Protein AF-A0A7W0JHL3-F1 (afdb_monomer_lite)

Secondary structure (DSSP, 8-state):
-----TT-TTS-TT----SPPEEEEEEE-PEEP-TTS-GGGS-THHHHS-EESSHHHHHHHHHHHHHHHHT-TTEEEEEEE-SB--SS----SB-TT--BSS-HHHHHHHHHHHHHTT-

pLDDT: mean 86.6, std 14.36, range [34.5, 97.88]

Structure (mmCIF, N/CA/C/O backbone):
data_AF-A0A7W0JHL3-F1
#
_entry.id   AF-A0A7W0JHL3-F1
#
loop_
_atom_site.group_PDB
_atom_site.id
_atom_site.type_symbol
_atom_site.label_atom_id
_atom_site.label_alt_id
_atom_site.label_comp_id
_atom_site.label_asym_id
_atom_site.label_entity_id
_atom_site.label_seq_id
_atom_site.pdbx_PDB_ins_code
_atom_site.Cartn_x
_atom_site.Cartn_y
_atom_site.Cartn_z
_atom_site.occupancy
_atom_site.B_iso_or_equiv
_atom_site.auth_seq_id
_atom_site.auth_comp_id
_atom_site.auth_asym_id
_atom_site.auth_atom_id
_atom_site.pdbx_PDB_model_num
ATOM 1 N N . GLY A 1 1 ? -5.460 31.380 23.559 1.00 34.50 1 GLY A N 1
ATOM 2 C CA . GLY A 1 1 ? -5.007 30.450 22.510 1.00 34.50 1 GLY A CA 1
ATOM 3 C C . GLY A 1 1 ? -5.401 29.055 22.922 1.00 34.50 1 GLY A C 1
ATOM 4 O O . GLY A 1 1 ? -4.840 28.560 23.889 1.00 34.50 1 GLY A O 1
ATOM 5 N N . ALA A 1 2 ? -6.428 28.476 22.300 1.00 40.78 2 ALA A N 1
ATOM 6 C CA . ALA A 1 2 ? -6.929 27.161 22.689 1.00 40.78 2 ALA A CA 1
ATOM 7 C C . ALA A 1 2 ? -5.939 26.079 22.241 1.00 40.78 2 ALA A C 1
ATOM 9 O O . ALA A 1 2 ? -5.640 25.939 21.057 1.00 40.78 2 ALA A O 1
ATOM 10 N N . ARG A 1 3 ? -5.406 25.345 23.216 1.00 41.84 3 ARG A N 1
ATOM 11 C CA . ARG A 1 3 ? -4.596 24.149 23.010 1.00 41.84 3 ARG A CA 1
ATOM 12 C C . ARG A 1 3 ? -5.566 23.063 22.545 1.00 41.84 3 ARG A C 1
ATOM 14 O O . ARG A 1 3 ? -6.361 22.586 23.348 1.00 41.84 3 ARG A O 1
ATOM 21 N N . LEU A 1 4 ? -5.570 22.761 21.247 1.00 44.72 4 LEU A N 1
ATOM 22 C CA . LEU A 1 4 ? -6.367 21.671 20.689 1.00 44.72 4 LEU A CA 1
ATOM 23 C C . LEU A 1 4 ? -5.937 20.367 21.370 1.00 44.72 4 LEU A C 1
ATOM 25 O O . LEU A 1 4 ? -4.783 19.947 21.269 1.00 44.72 4 LEU A O 1
ATOM 29 N N . ASP A 1 5 ? -6.868 19.777 22.114 1.00 47.56 5 ASP A N 1
ATOM 30 C CA . ASP A 1 5 ? -6.777 18.407 22.592 1.00 47.56 5 ASP A CA 1
ATOM 31 C C . ASP A 1 5 ? -6.581 17.497 21.370 1.00 47.56 5 ASP A C 1
ATOM 33 O O . ASP A 1 5 ? -7.354 17.551 20.408 1.00 47.56 5 ASP A O 1
ATOM 37 N N . ARG A 1 6 ? -5.508 16.701 21.383 1.00 50.78 6 ARG A N 1
ATOM 38 C CA . ARG A 1 6 ? -5.042 15.883 20.248 1.00 50.78 6 ARG A CA 1
ATOM 39 C C . ARG A 1 6 ? -6.066 14.835 19.784 1.00 50.78 6 ARG A C 1
ATOM 41 O O . ARG A 1 6 ? -5.832 14.183 18.775 1.00 50.78 6 ARG A O 1
ATOM 48 N N . GLN A 1 7 ? -7.194 14.693 20.478 1.00 51.34 7 GLN A N 1
ATOM 49 C CA . GLN A 1 7 ? -8.285 13.778 20.137 1.00 51.34 7 GLN A CA 1
ATOM 50 C C . GLN A 1 7 ? -9.359 14.373 19.199 1.00 51.34 7 GLN A C 1
ATOM 52 O O . GLN A 1 7 ? -10.269 13.654 18.796 1.00 51.34 7 GLN A O 1
ATOM 57 N N . GLN A 1 8 ? -9.293 15.663 18.838 1.00 51.53 8 GLN A N 1
ATOM 58 C CA . GLN A 1 8 ? -10.387 16.355 18.124 1.00 51.53 8 GLN A CA 1
ATOM 59 C C . GLN A 1 8 ? -10.162 16.593 16.620 1.00 51.53 8 GLN A C 1
ATOM 61 O O . GLN A 1 8 ? -11.012 17.192 15.969 1.00 51.53 8 GLN A O 1
ATOM 66 N N . ALA A 1 9 ? -9.053 16.138 16.036 1.00 58.22 9 ALA A N 1
ATOM 67 C CA . ALA A 1 9 ? -8.654 16.575 14.692 1.00 58.22 9 ALA A CA 1
ATOM 68 C C . ALA A 1 9 ? -9.501 16.024 13.519 1.00 58.22 9 ALA A C 1
ATOM 70 O O . ALA A 1 9 ? -9.330 16.492 12.399 1.00 58.22 9 ALA A O 1
ATOM 71 N N . VAL A 1 10 ? -10.404 15.060 13.744 1.00 69.75 10 VAL A N 1
ATOM 72 C CA . VAL A 1 10 ? -11.128 14.343 12.663 1.00 69.75 10 VAL A CA 1
ATOM 73 C C . VAL A 1 10 ? -12.655 14.489 12.770 1.00 69.75 10 VAL A C 1
ATOM 75 O O . VAL A 1 10 ? -13.410 13.854 12.042 1.00 69.75 10 VAL A O 1
ATOM 78 N N . LEU A 1 11 ? -13.151 15.324 13.688 1.00 78.88 11 LEU A N 1
ATOM 79 C CA . LEU A 1 11 ? -14.585 15.484 13.922 1.00 78.88 11 LEU A CA 1
ATOM 80 C C . LEU A 1 11 ? -15.064 16.878 13.529 1.00 78.88 11 LEU A C 1
ATOM 82 O O . LEU A 1 11 ? -14.413 17.880 13.816 1.00 78.88 11 LEU A O 1
ATOM 86 N N . VAL A 1 12 ? -16.248 16.938 12.914 1.00 81.94 12 VAL A N 1
ATOM 87 C CA . VAL A 1 12 ? -16.943 18.206 12.673 1.00 81.94 12 VAL A CA 1
ATOM 88 C C . VAL A 1 12 ? -17.193 18.931 13.997 1.00 81.94 12 VAL A C 1
ATOM 90 O O . VAL A 1 12 ? -17.430 18.304 15.033 1.00 81.94 12 VAL A O 1
ATOM 93 N N . LEU A 1 13 ? -17.143 20.263 13.970 1.00 82.38 13 LEU A N 1
ATOM 94 C CA . LEU A 1 13 ? -17.307 21.093 15.159 1.00 82.38 13 LEU A CA 1
ATOM 95 C C . LEU A 1 13 ? -18.587 20.721 15.930 1.00 82.38 13 LEU A C 1
ATOM 97 O O . LEU A 1 13 ? -19.685 20.721 15.379 1.00 82.38 13 LEU A O 1
ATOM 101 N N . GLY A 1 14 ? -18.434 20.409 17.220 1.00 82.38 14 GLY A N 1
ATOM 102 C CA . GLY A 1 14 ? -19.532 20.007 18.106 1.00 82.38 14 GLY A CA 1
ATOM 103 C C . GLY A 1 14 ? -19.777 18.496 18.187 1.00 82.38 14 GLY A C 1
ATOM 104 O O . GLY A 1 14 ? -20.450 18.045 19.118 1.00 82.38 14 GLY A O 1
ATOM 105 N N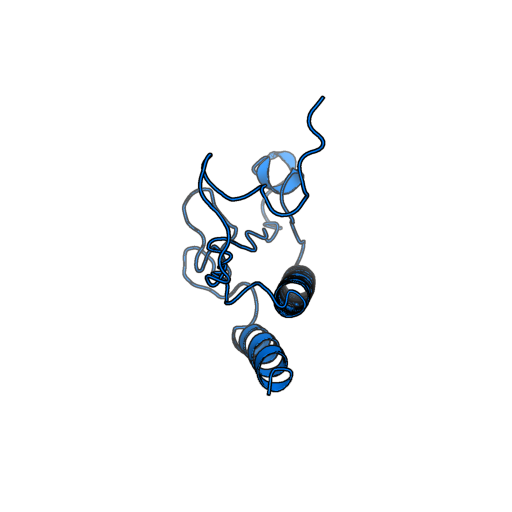 . ALA A 1 15 ? -19.195 17.695 17.292 1.00 83.44 15 ALA A N 1
ATOM 106 C CA . ALA A 1 15 ? -19.197 16.243 17.423 1.00 83.44 15 ALA A CA 1
ATOM 107 C C . ALA A 1 15 ? -18.173 15.772 18.473 1.00 83.44 15 ALA A C 1
ATOM 109 O O . ALA A 1 15 ? -17.187 16.444 18.775 1.00 83.44 15 ALA A O 1
ATOM 110 N N . ARG A 1 16 ? -18.428 14.597 19.059 1.00 83.56 16 ARG A N 1
ATOM 111 C CA . ARG A 1 16 ? -17.540 13.950 20.035 1.00 83.56 16 ARG A CA 1
ATOM 112 C C . ARG A 1 16 ? -17.318 12.499 19.649 1.00 83.56 16 ARG A C 1
ATOM 114 O O . ARG A 1 16 ? -18.278 11.809 19.300 1.00 83.56 16 ARG A O 1
ATOM 121 N N . TYR A 1 17 ? -16.079 12.044 19.781 1.00 83.81 17 TYR A N 1
ATOM 122 C CA . TYR A 1 17 ? -15.751 10.633 19.674 1.00 83.81 17 TYR A CA 1
ATOM 123 C C . TYR A 1 17 ? -16.349 9.902 20.879 1.00 83.81 17 TYR A C 1
ATOM 125 O O . TYR A 1 17 ? -16.198 10.337 22.019 1.00 83.81 17 TYR A O 1
ATOM 133 N N . ARG A 1 18 ? -17.082 8.825 20.620 1.00 85.94 18 ARG A N 1
ATOM 134 C CA . ARG A 1 18 ? -17.776 7.985 21.608 1.00 85.94 18 ARG A CA 1
ATOM 135 C C . ARG A 1 18 ? -17.368 6.513 21.474 1.00 85.94 18 ARG A C 1
ATOM 137 O O . ARG A 1 18 ? -18.118 5.643 21.898 1.00 85.94 18 ARG A O 1
ATOM 144 N N . GLY A 1 19 ? -16.213 6.240 20.862 1.00 84.25 19 GLY A N 1
ATOM 145 C CA . GLY A 1 19 ? -15.747 4.878 20.585 1.00 84.25 19 GLY A CA 1
ATOM 146 C C . GLY A 1 19 ? -16.299 4.275 19.291 1.00 84.25 19 GLY A C 1
ATOM 147 O O . GLY A 1 19 ? -16.376 3.057 19.180 1.00 84.25 19 GLY A O 1
ATOM 148 N N . GLN A 1 20 ? -16.725 5.098 18.328 1.00 88.50 20 GLN A N 1
ATOM 149 C CA . GLN A 1 20 ? -17.088 4.608 16.995 1.00 88.50 20 GLN A CA 1
ATOM 150 C C . GLN A 1 20 ? -15.850 4.036 16.279 1.00 88.50 20 GLN A C 1
ATOM 152 O O . GLN A 1 20 ? -14.766 4.581 16.453 1.00 88.50 20 GLN A O 1
ATOM 157 N N . PRO A 1 21 ? -15.973 2.994 15.442 1.00 87.88 21 PRO A N 1
ATOM 158 C CA . PRO A 1 21 ? -14.836 2.504 14.666 1.00 87.88 21 PRO A CA 1
ATOM 159 C C . PRO A 1 21 ? -14.309 3.587 13.713 1.00 87.88 21 PRO A C 1
ATOM 161 O O . PRO A 1 21 ? -15.091 4.276 13.054 1.00 87.88 21 PRO A O 1
ATOM 164 N N . VAL A 1 22 ? -12.985 3.715 13.618 1.00 90.19 22 VAL A N 1
ATOM 165 C CA . VAL A 1 22 ? -12.318 4.559 12.616 1.00 90.19 22 VAL A CA 1
ATOM 166 C C . VAL A 1 22 ? -11.839 3.671 11.477 1.00 90.19 22 VAL A C 1
ATOM 168 O O . VAL A 1 22 ? -11.206 2.648 11.716 1.00 90.19 22 VAL A O 1
ATOM 171 N N . MET A 1 23 ? -12.116 4.060 10.237 1.00 92.69 23 MET A N 1
ATOM 172 C CA . MET A 1 23 ? -11.598 3.380 9.053 1.00 92.69 23 MET A CA 1
ATOM 173 C C . MET A 1 23 ? -10.694 4.307 8.256 1.00 92.69 23 MET A C 1
ATOM 175 O O . MET A 1 23 ? -11.023 5.476 8.056 1.00 92.69 23 MET A O 1
ATOM 179 N N . LEU A 1 24 ? -9.590 3.765 7.751 1.00 94.19 24 LEU A N 1
ATOM 180 C CA . LEU A 1 24 ? -8.773 4.438 6.749 1.00 94.19 24 LEU A CA 1
ATOM 181 C C . LEU A 1 24 ? -9.329 4.097 5.366 1.00 94.19 24 LEU A C 1
ATOM 183 O O . LEU A 1 24 ? -9.018 3.054 4.799 1.00 94.19 24 LEU A O 1
ATOM 187 N N . THR A 1 25 ? -10.211 4.939 4.837 1.00 94.00 25 THR A N 1
ATOM 188 C CA . THR A 1 25 ? -10.911 4.650 3.574 1.00 94.00 25 THR A CA 1
ATOM 189 C C . THR A 1 25 ? -10.021 4.757 2.339 1.00 94.00 25 THR A C 1
ATOM 191 O O . THR A 1 25 ? -10.409 4.258 1.290 1.00 94.00 25 THR A O 1
ATOM 194 N N . GLU A 1 26 ? -8.838 5.355 2.467 1.00 94.31 26 GLU A N 1
ATOM 195 C CA . GLU A 1 26 ? -7.807 5.394 1.432 1.00 94.31 26 GLU A CA 1
ATOM 196 C C . GLU A 1 26 ? -6.429 5.281 2.093 1.00 94.31 26 GLU A C 1
ATOM 198 O O . GLU A 1 26 ? -6.086 6.063 2.982 1.00 94.31 26 GLU A O 1
ATOM 203 N N . VAL A 1 27 ? -5.641 4.287 1.680 1.00 94.62 27 VAL A N 1
ATOM 204 C CA . VAL A 1 27 ? -4.234 4.107 2.070 1.00 94.62 27 VAL A CA 1
ATOM 205 C C . VAL A 1 27 ? -3.426 3.589 0.888 1.00 94.62 27 VAL A C 1
ATOM 207 O O . VAL A 1 27 ? -3.978 2.977 -0.026 1.00 94.62 27 VAL A O 1
ATOM 210 N N . GLY A 1 28 ? -2.107 3.759 0.935 1.00 93.56 28 GLY A N 1
ATOM 211 C CA . GLY A 1 28 ? -1.220 3.270 -0.115 1.00 93.56 28 GLY A CA 1
ATOM 212 C C . GLY A 1 28 ? -1.025 4.306 -1.209 1.00 93.56 28 GLY A C 1
ATOM 213 O O . GLY A 1 28 ? -0.518 5.390 -0.932 1.00 93.56 28 GLY A O 1
ATOM 214 N N . GLY A 1 29 ? -1.375 3.955 -2.445 1.00 91.31 29 GLY A N 1
ATOM 215 C CA . GLY A 1 29 ? -1.123 4.810 -3.600 1.00 91.31 29 GLY A CA 1
ATOM 216 C C . GLY A 1 29 ? 0.353 4.853 -4.002 1.00 91.31 29 GLY A C 1
ATOM 217 O O . GLY A 1 29 ? 0.847 5.894 -4.432 1.00 91.31 29 GLY A O 1
ATOM 218 N N . PHE A 1 30 ? 1.060 3.732 -3.854 1.00 94.88 30 PHE A N 1
ATOM 219 C CA . PHE A 1 30 ? 2.467 3.624 -4.228 1.00 94.88 30 PHE A CA 1
ATOM 220 C C . PHE A 1 30 ? 2.643 3.427 -5.733 1.00 94.88 30 PHE A C 1
ATOM 222 O O . PHE A 1 30 ? 1.907 2.674 -6.369 1.00 94.88 30 PHE A O 1
ATOM 229 N N . LEU A 1 31 ? 3.656 4.081 -6.289 1.00 93.31 31 LEU A N 1
ATOM 230 C CA . LEU A 1 31 ? 3.962 4.064 -7.712 1.00 93.31 31 LEU A CA 1
ATOM 231 C C . LEU A 1 31 ? 5.099 3.079 -7.999 1.00 93.31 31 LEU A C 1
ATOM 233 O O . LEU A 1 31 ? 6.085 3.009 -7.265 1.00 93.31 31 LEU A O 1
ATOM 237 N N . LEU A 1 32 ? 4.986 2.347 -9.107 1.00 92.62 32 LEU A N 1
ATOM 238 C CA . LEU A 1 32 ? 6.088 1.563 -9.666 1.00 92.62 32 LEU A CA 1
ATOM 239 C C . LEU A 1 32 ? 6.648 2.315 -10.870 1.00 92.62 32 LEU A C 1
ATOM 241 O O . LEU A 1 32 ? 5.923 2.567 -11.831 1.00 92.62 32 LEU A O 1
ATOM 245 N N . ILE A 1 33 ? 7.926 2.675 -10.818 1.00 91.19 33 ILE A N 1
ATOM 246 C CA . ILE A 1 33 ? 8.566 3.506 -11.834 1.00 91.19 33 ILE A CA 1
ATOM 247 C C . ILE A 1 33 ? 8.643 2.743 -13.169 1.00 91.19 33 ILE A C 1
ATOM 249 O O . ILE A 1 33 ? 9.246 1.665 -13.234 1.00 91.19 33 ILE A O 1
ATOM 253 N N . PRO A 1 34 ? 8.090 3.295 -14.266 1.00 87.25 34 PRO A N 1
ATOM 254 C CA . PRO A 1 34 ? 8.177 2.685 -15.581 1.00 87.25 34 PRO A CA 1
ATOM 255 C C . PRO A 1 34 ? 9.601 2.840 -16.117 1.00 87.25 34 PRO A C 1
ATOM 257 O O . PRO A 1 34 ? 10.013 3.906 -16.570 1.00 87.25 34 PRO A O 1
ATOM 260 N N . GLN A 1 35 ? 10.358 1.744 -16.097 1.00 86.75 35 GLN A N 1
ATOM 261 C CA . GLN A 1 35 ? 11.773 1.735 -16.494 1.00 86.75 35 GLN A CA 1
ATOM 262 C C . GLN A 1 35 ? 12.006 2.043 -17.985 1.00 86.75 35 GLN A C 1
ATOM 264 O O . GLN A 1 35 ? 13.114 2.392 -18.376 1.00 86.75 35 GLN A O 1
ATOM 269 N N . HIS A 1 36 ? 10.966 1.931 -18.817 1.00 87.50 36 HIS A N 1
ATOM 270 C CA . HIS A 1 36 ? 11.022 2.208 -20.256 1.00 87.50 36 HIS A CA 1
ATOM 271 C C . HIS A 1 36 ? 10.729 3.673 -20.618 1.00 87.50 36 HIS A C 1
ATOM 273 O O . HIS A 1 36 ? 10.895 4.044 -21.775 1.00 87.50 36 HIS A O 1
ATOM 279 N N . VAL A 1 37 ? 10.286 4.489 -19.656 1.00 87.00 37 VAL A N 1
ATOM 280 C CA . VAL A 1 37 ? 9.992 5.913 -19.861 1.00 87.00 37 VAL A CA 1
ATOM 281 C C . VAL A 1 37 ? 11.149 6.731 -19.280 1.00 87.00 37 VAL A C 1
ATOM 283 O O . VAL A 1 37 ? 11.474 6.524 -18.101 1.00 87.00 37 VAL A O 1
ATOM 286 N N . PRO A 1 38 ? 11.785 7.635 -20.049 1.00 91.12 38 PRO A N 1
ATOM 287 C CA . PRO A 1 38 ? 12.812 8.551 -19.546 1.00 91.12 38 PRO A CA 1
ATOM 288 C C . PRO A 1 38 ? 12.315 9.379 -18.358 1.00 91.12 38 PRO A C 1
ATOM 290 O O . PRO A 1 38 ? 11.132 9.693 -18.270 1.00 91.12 38 PRO A O 1
ATOM 293 N N . ALA A 1 39 ? 13.198 9.729 -17.421 1.00 88.94 39 ALA A N 1
ATOM 294 C CA . ALA A 1 39 ? 12.792 10.390 -16.177 1.00 88.94 39 ALA A CA 1
ATOM 295 C C . ALA A 1 39 ? 12.123 11.756 -16.416 1.00 88.94 39 ALA A C 1
ATOM 297 O O . ALA A 1 39 ? 11.193 12.115 -15.702 1.00 88.94 39 ALA A O 1
ATOM 298 N N . GLU A 1 40 ? 12.572 12.475 -17.439 1.00 90.88 40 GLU A N 1
ATOM 299 C CA . GLU A 1 40 ? 12.068 13.768 -17.901 1.00 90.88 40 GLU A CA 1
ATOM 300 C C . GLU A 1 40 ? 10.676 13.710 -18.552 1.00 90.88 40 GLU A C 1
ATOM 302 O O . GLU A 1 40 ? 10.002 14.733 -18.632 1.00 90.88 40 GLU A O 1
ATOM 307 N N . GLU A 1 41 ? 10.236 12.527 -18.989 1.00 89.38 41 GLU A N 1
ATOM 308 C CA . GLU A 1 41 ? 8.918 12.297 -19.600 1.00 89.38 41 GLU A CA 1
ATOM 309 C C . GLU A 1 41 ? 7.900 11.717 -18.605 1.00 89.38 41 GLU A C 1
ATOM 311 O O . GLU A 1 41 ? 6.719 11.576 -18.926 1.00 89.38 41 GLU A O 1
ATOM 316 N N . ARG A 1 42 ? 8.340 11.357 -17.393 1.00 88.00 42 ARG A N 1
ATOM 317 C CA . ARG A 1 42 ? 7.461 10.824 -16.346 1.00 88.00 42 ARG A CA 1
ATOM 318 C C . ARG A 1 42 ? 6.638 11.939 -15.715 1.00 88.00 42 ARG A C 1
ATOM 320 O O . ARG A 1 42 ? 7.087 13.073 -15.579 1.00 88.00 42 ARG A O 1
ATOM 327 N N . ASP A 1 43 ? 5.450 11.568 -15.250 1.00 88.50 43 ASP A N 1
ATOM 328 C CA . ASP A 1 43 ? 4.611 12.461 -14.462 1.00 88.50 43 ASP A CA 1
ATOM 329 C C . ASP A 1 43 ? 5.350 12.949 -13.196 1.00 88.50 43 ASP A C 1
ATOM 331 O O . ASP A 1 43 ? 6.120 12.217 -12.566 1.00 88.50 43 ASP A O 1
ATOM 335 N N . MET A 1 44 ? 5.092 14.189 -12.788 1.00 88.69 44 MET A N 1
ATOM 336 C CA . MET A 1 44 ? 5.647 14.770 -11.566 1.00 88.69 44 MET A CA 1
ATOM 337 C C . MET A 1 44 ? 5.247 13.989 -10.304 1.00 88.69 44 MET A C 1
ATOM 339 O O . MET A 1 44 ? 5.968 14.046 -9.307 1.00 88.69 44 MET A O 1
ATOM 343 N N . LEU A 1 45 ? 4.148 13.224 -10.331 1.00 87.06 45 LEU A N 1
ATOM 344 C CA . LEU A 1 45 ? 3.701 12.364 -9.228 1.00 87.06 45 LEU A CA 1
ATOM 345 C C . LEU A 1 45 ? 4.811 11.435 -8.706 1.00 87.06 45 LEU A C 1
ATOM 347 O O . LEU A 1 45 ? 4.922 11.250 -7.493 1.00 87.06 45 LEU A O 1
ATOM 351 N N . TYR A 1 46 ? 5.693 10.932 -9.579 1.00 87.62 46 TYR A N 1
ATOM 352 C CA . TYR A 1 46 ? 6.810 10.057 -9.188 1.00 87.62 46 TYR A CA 1
ATOM 353 C C . TYR A 1 46 ? 7.858 10.736 -8.287 1.00 87.62 46 TYR A C 1
ATOM 355 O O . TYR A 1 46 ? 8.695 10.059 -7.694 1.00 87.62 46 TYR A O 1
ATOM 363 N N . GLN A 1 47 ? 7.831 12.067 -8.186 1.00 85.69 47 GLN A N 1
ATOM 364 C CA . GLN A 1 47 ? 8.723 12.846 -7.324 1.00 85.69 47 GLN A CA 1
ATOM 365 C C . GLN A 1 47 ? 8.100 13.163 -5.955 1.00 85.69 47 GLN A C 1
ATOM 367 O O . GLN A 1 47 ? 8.828 13.477 -5.015 1.00 85.69 47 GLN A O 1
ATOM 372 N N . PHE A 1 48 ? 6.769 13.094 -5.834 1.00 86.00 48 PHE A N 1
ATOM 373 C CA . PHE A 1 48 ? 6.032 13.508 -4.632 1.00 86.00 48 PHE A CA 1
ATOM 374 C C . PHE A 1 48 ? 5.397 12.345 -3.864 1.00 86.00 48 PHE A C 1
ATOM 376 O O . PHE A 1 48 ? 5.159 12.467 -2.663 1.00 86.00 48 PHE A O 1
ATOM 383 N N . TYR A 1 49 ? 5.135 11.226 -4.537 1.00 88.25 49 TYR A N 1
ATOM 384 C CA . TYR A 1 49 ? 4.542 10.030 -3.943 1.00 88.25 49 TYR A CA 1
ATOM 385 C C . TYR A 1 49 ? 5.589 8.935 -3.741 1.00 88.25 49 TYR A C 1
ATOM 387 O O . TYR A 1 49 ? 6.625 8.908 -4.409 1.00 88.25 49 TYR A O 1
ATOM 395 N N . GLY A 1 50 ? 5.298 8.001 -2.828 1.00 92.31 50 GLY A N 1
ATOM 396 C CA . GLY A 1 50 ? 6.131 6.818 -2.610 1.00 92.31 50 GLY A CA 1
ATOM 397 C C . GLY A 1 50 ? 6.269 6.022 -3.905 1.00 92.31 50 GLY A C 1
ATOM 398 O O . GLY A 1 50 ? 5.310 5.388 -4.343 1.00 92.31 50 GLY A O 1
ATOM 399 N N . SER A 1 51 ? 7.451 6.098 -4.514 1.00 94.44 51 SER A N 1
ATOM 400 C CA . SER A 1 51 ? 7.743 5.574 -5.847 1.00 94.44 51 SER A CA 1
ATOM 401 C C . SER A 1 51 ? 8.927 4.624 -5.785 1.00 94.44 51 SER A C 1
ATOM 403 O O . SER A 1 51 ? 9.954 4.950 -5.193 1.00 94.44 51 SER A O 1
ATOM 405 N N . PHE A 1 52 ? 8.786 3.459 -6.409 1.00 95.25 52 PHE A N 1
ATOM 406 C CA . PHE A 1 52 ? 9.714 2.341 -6.255 1.00 95.25 52 PHE A CA 1
ATOM 407 C C . PHE A 1 52 ? 10.217 1.853 -7.606 1.00 95.25 52 PHE A C 1
ATOM 409 O O . PHE A 1 52 ? 9.492 1.896 -8.600 1.00 95.25 52 PHE A O 1
ATOM 416 N N . ASN A 1 53 ? 11.462 1.384 -7.667 1.00 93.56 53 ASN A N 1
ATOM 417 C CA . ASN A 1 53 ? 12.085 0.988 -8.933 1.00 93.56 53 ASN A CA 1
ATOM 418 C C . ASN A 1 53 ? 11.650 -0.400 -9.397 1.00 93.56 53 ASN A C 1
ATOM 420 O O . ASN A 1 53 ? 11.713 -0.707 -10.589 1.00 93.56 53 ASN A O 1
ATOM 424 N N . ASN A 1 54 ? 11.246 -1.248 -8.457 1.00 94.38 54 ASN A N 1
ATOM 425 C CA . ASN A 1 54 ? 10.912 -2.639 -8.704 1.00 94.38 54 ASN A CA 1
ATOM 426 C C . ASN A 1 54 ? 9.819 -3.123 -7.738 1.00 94.38 54 ASN A C 1
ATOM 428 O O . ASN A 1 54 ? 9.482 -2.476 -6.744 1.00 94.38 54 ASN A O 1
ATOM 432 N N . SER A 1 55 ? 9.258 -4.285 -8.061 1.00 95.56 55 SER A N 1
ATOM 433 C CA . SER A 1 55 ? 8.190 -4.923 -7.294 1.00 95.56 55 SER A CA 1
ATOM 434 C C . SER A 1 55 ? 8.595 -5.291 -5.866 1.00 95.56 55 SER A C 1
ATOM 436 O O . SER A 1 55 ? 7.733 -5.327 -4.993 1.00 95.56 55 SER A O 1
ATOM 438 N N . GLU A 1 56 ? 9.877 -5.563 -5.610 1.00 97.12 56 GLU A N 1
ATOM 439 C CA . GLU A 1 56 ? 10.366 -5.937 -4.278 1.00 97.12 56 GLU A CA 1
ATOM 440 C C . GLU A 1 56 ? 10.357 -4.736 -3.329 1.00 97.12 56 GLU A C 1
ATOM 442 O O . GLU A 1 56 ? 9.840 -4.838 -2.218 1.00 97.12 56 GLU A O 1
ATOM 447 N N . GLU A 1 57 ? 10.852 -3.584 -3.788 1.00 97.50 57 GLU A N 1
ATOM 448 C CA . GLU A 1 57 ? 10.795 -2.309 -3.065 1.00 97.50 57 GLU A CA 1
ATOM 449 C C . GLU A 1 57 ? 9.343 -1.887 -2.795 1.00 97.50 57 GLU A C 1
ATOM 451 O O . GLU A 1 57 ? 8.991 -1.545 -1.664 1.00 97.50 57 GLU A O 1
ATOM 456 N N . LEU A 1 58 ? 8.479 -1.988 -3.812 1.00 96.50 58 LEU A N 1
ATOM 457 C CA . LEU A 1 58 ? 7.048 -1.706 -3.679 1.00 96.50 58 LEU A CA 1
ATOM 458 C C . LEU A 1 58 ? 6.389 -2.611 -2.628 1.00 96.50 58 LEU A C 1
ATOM 460 O O . LEU A 1 58 ? 5.639 -2.134 -1.774 1.00 96.50 58 LEU A O 1
ATOM 464 N N . LEU A 1 59 ? 6.666 -3.917 -2.672 1.00 97.44 59 LEU A N 1
ATOM 465 C CA . LEU A 1 59 ? 6.126 -4.882 -1.715 1.00 97.44 59 LEU A CA 1
ATOM 466 C C . LEU A 1 59 ? 6.656 -4.636 -0.298 1.00 97.44 59 LEU A C 1
ATOM 468 O O . LEU A 1 59 ? 5.909 -4.797 0.668 1.00 97.44 59 LEU A O 1
ATOM 472 N N . ALA A 1 60 ? 7.926 -4.250 -0.161 1.00 97.88 60 ALA A N 1
ATOM 473 C CA . ALA A 1 60 ? 8.506 -3.904 1.128 1.00 97.88 60 ALA A CA 1
ATOM 474 C C . ALA A 1 60 ? 7.775 -2.711 1.751 1.00 97.88 60 ALA A C 1
ATOM 476 O O . ALA A 1 60 ? 7.303 -2.824 2.880 1.00 97.88 60 ALA A O 1
ATOM 477 N N . GLN A 1 61 ? 7.567 -1.633 0.992 1.00 97.44 61 GLN A N 1
ATOM 478 C CA . GLN A 1 61 ? 6.813 -0.486 1.492 1.00 97.44 61 GLN A CA 1
ATOM 479 C C . GLN A 1 61 ? 5.346 -0.832 1.783 1.00 97.44 61 GLN A C 1
ATOM 481 O O . GLN A 1 61 ? 4.777 -0.352 2.766 1.00 97.44 61 GLN A O 1
ATOM 486 N N . TYR A 1 62 ? 4.721 -1.662 0.942 1.00 97.00 62 TYR A N 1
ATOM 487 C CA . TYR A 1 62 ? 3.367 -2.154 1.183 1.00 97.00 62 TYR A CA 1
ATOM 488 C C . TYR A 1 62 ? 3.274 -2.852 2.540 1.00 97.00 62 TYR A C 1
ATOM 490 O O . TYR A 1 62 ? 2.396 -2.521 3.334 1.00 97.00 62 TYR A O 1
ATOM 498 N N . ARG A 1 63 ? 4.196 -3.778 2.832 1.00 97.00 63 ARG A N 1
ATOM 499 C CA . ARG A 1 63 ? 4.258 -4.474 4.122 1.00 97.00 63 ARG A CA 1
ATOM 500 C C . ARG A 1 63 ? 4.403 -3.488 5.278 1.00 97.00 63 ARG A C 1
ATOM 502 O O . ARG A 1 63 ? 3.598 -3.551 6.200 1.00 97.00 63 ARG A O 1
ATOM 509 N N . ASP A 1 64 ? 5.357 -2.565 5.197 1.00 97.25 64 ASP A N 1
ATOM 510 C CA . ASP A 1 64 ? 5.625 -1.600 6.268 1.00 97.25 64 ASP A CA 1
ATOM 511 C C . ASP A 1 64 ? 4.393 -0.716 6.552 1.00 97.25 64 ASP A C 1
ATOM 513 O O . ASP A 1 64 ? 4.061 -0.439 7.706 1.00 97.25 64 ASP A O 1
ATOM 517 N N . LEU A 1 65 ? 3.652 -0.323 5.506 1.00 96.62 65 LEU A N 1
ATOM 518 C CA . LEU A 1 65 ? 2.383 0.391 5.652 1.00 96.62 65 LEU A CA 1
ATOM 519 C C . LEU A 1 65 ? 1.324 -0.467 6.359 1.00 96.62 65 LEU A C 1
ATOM 521 O O . LEU A 1 65 ? 0.660 0.023 7.272 1.00 96.62 65 LEU A O 1
ATOM 525 N N . MET A 1 66 ? 1.141 -1.722 5.936 1.00 96.19 66 MET A N 1
ATOM 526 C CA . MET A 1 66 ? 0.130 -2.606 6.523 1.00 96.19 66 MET A CA 1
ATOM 527 C C . MET A 1 66 ? 0.446 -2.938 7.991 1.00 96.19 66 MET A C 1
ATOM 529 O O . MET A 1 66 ? -0.457 -2.915 8.823 1.00 96.19 66 MET A O 1
ATOM 533 N N . GLU A 1 67 ? 1.716 -3.178 8.329 1.00 95.19 67 GLU A N 1
ATOM 534 C CA . GLU A 1 67 ? 2.178 -3.376 9.711 1.00 95.19 67 GLU A CA 1
ATOM 535 C C . GLU A 1 67 ? 1.946 -2.122 10.565 1.00 95.19 67 GLU A C 1
ATOM 537 O O . GLU A 1 67 ? 1.427 -2.206 11.681 1.00 95.19 67 GLU A O 1
ATOM 542 N N . GLY A 1 68 ? 2.245 -0.940 10.015 1.00 94.69 68 GLY A N 1
ATOM 543 C CA . GLY A 1 68 ? 1.953 0.339 10.655 1.00 94.69 68 GLY A CA 1
ATOM 544 C C . GLY A 1 68 ? 0.463 0.509 10.956 1.00 94.69 68 GLY A C 1
ATOM 545 O O . GLY A 1 68 ? 0.105 0.833 12.087 1.00 94.69 68 GLY A O 1
ATOM 546 N N . ILE A 1 69 ? -0.414 0.233 9.987 1.00 94.06 69 ILE A N 1
ATOM 547 C CA . ILE A 1 69 ? -1.873 0.292 10.176 1.00 94.06 69 ILE A CA 1
ATOM 548 C C . ILE A 1 69 ? -2.340 -0.718 11.229 1.00 94.06 69 ILE A C 1
ATOM 550 O O . ILE A 1 69 ? -3.108 -0.349 12.114 1.00 94.06 69 ILE A O 1
ATOM 554 N N . ALA A 1 70 ? -1.862 -1.963 11.172 1.00 91.88 70 ALA A N 1
ATOM 555 C CA . ALA A 1 70 ? -2.231 -3.006 12.129 1.00 91.88 70 ALA A CA 1
ATOM 556 C C . ALA A 1 70 ? -1.816 -2.663 13.570 1.00 91.88 70 ALA A C 1
ATOM 558 O O . ALA A 1 70 ? -2.465 -3.091 14.521 1.00 91.88 70 ALA A O 1
ATOM 559 N N . SER A 1 71 ? -0.773 -1.847 13.745 1.00 91.50 71 SER A N 1
ATOM 560 C CA . SER A 1 71 ? -0.341 -1.380 15.065 1.00 91.50 71 SER A CA 1
ATOM 561 C C . SER A 1 71 ? -1.258 -0.316 15.697 1.00 91.50 71 SER A C 1
ATOM 563 O O . SER A 1 71 ? -1.061 0.039 16.861 1.00 91.50 71 SER A O 1
ATOM 565 N N . LEU A 1 72 ? -2.253 0.213 14.967 1.00 90.00 72 LEU A N 1
ATOM 566 C CA . LEU A 1 72 ? -3.166 1.261 15.439 1.00 90.00 72 LEU A CA 1
ATOM 567 C C . LEU A 1 72 ? -4.446 0.659 16.055 1.00 90.00 72 LEU A C 1
ATOM 569 O O . LEU A 1 72 ? -5.396 0.376 15.325 1.00 90.00 72 LEU A O 1
ATOM 573 N N . PRO A 1 73 ? -4.574 0.559 17.395 1.00 86.25 73 PRO A N 1
ATOM 574 C CA . PRO A 1 73 ? -5.698 -0.140 18.037 1.00 86.25 73 PRO A CA 1
ATOM 575 C C . PRO A 1 73 ? -7.062 0.551 17.866 1.00 86.25 73 PRO A C 1
ATOM 577 O O . PRO A 1 73 ? -8.092 -0.015 18.215 1.00 86.25 73 PRO A O 1
ATOM 580 N N . PHE A 1 74 ? -7.085 1.795 17.380 1.00 85.50 74 PHE A N 1
ATOM 581 C CA . PHE A 1 74 ? -8.314 2.553 17.128 1.00 85.50 74 PHE A CA 1
ATOM 582 C C . PHE A 1 74 ? -8.798 2.454 15.671 1.00 85.50 74 PHE A C 1
ATOM 584 O O . PHE A 1 74 ? -9.896 2.927 15.373 1.00 85.50 74 PHE A O 1
ATOM 591 N N . VAL A 1 75 ? -8.000 1.870 14.768 1.00 90.00 75 VAL A N 1
ATOM 592 C CA . VAL A 1 75 ? -8.376 1.655 13.367 1.00 90.00 75 VAL A CA 1
ATOM 593 C C . VAL A 1 75 ? -9.038 0.286 13.245 1.00 90.00 75 VAL A C 1
ATOM 595 O O . VAL A 1 75 ? -8.429 -0.742 13.504 1.00 90.00 75 VAL A O 1
ATOM 598 N N . ALA A 1 76 ? -10.302 0.276 12.834 1.00 91.56 76 ALA A N 1
ATOM 599 C CA . ALA A 1 76 ? -11.095 -0.936 12.647 1.00 91.56 76 ALA A CA 1
ATOM 600 C C . ALA A 1 76 ? -10.864 -1.605 11.281 1.00 91.56 76 ALA A C 1
ATOM 602 O O . ALA A 1 76 ? -11.286 -2.737 11.067 1.00 91.56 76 ALA A O 1
ATOM 603 N N . GLY A 1 77 ? -10.234 -0.901 10.340 1.00 91.75 77 GLY A N 1
ATOM 604 C CA . GLY A 1 77 ? -9.939 -1.421 9.012 1.00 91.75 77 GLY A CA 1
ATOM 605 C C . GLY A 1 77 ? -9.455 -0.342 8.053 1.00 91.75 77 GLY A C 1
AT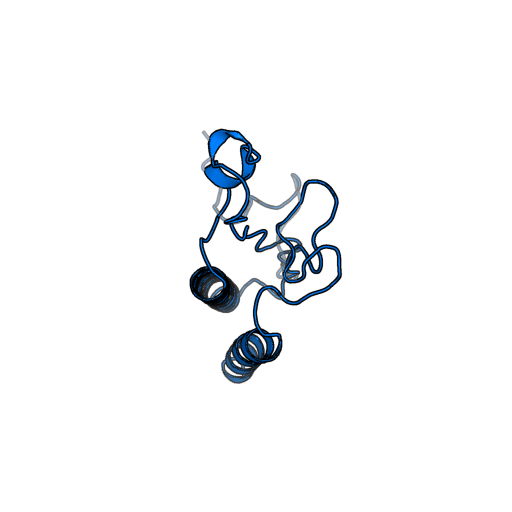OM 606 O O . GLY A 1 77 ? -9.400 0.846 8.389 1.00 91.75 77 GLY A O 1
ATOM 607 N N . PHE A 1 78 ? -9.124 -0.765 6.839 1.00 94.69 78 PHE A N 1
ATOM 608 C CA . PHE A 1 78 ? -8.635 0.115 5.788 1.00 94.69 78 PHE A CA 1
ATOM 609 C C . PHE A 1 78 ? -9.106 -0.332 4.403 1.00 94.69 78 PHE A C 1
ATOM 611 O O . PHE A 1 78 ? -9.541 -1.467 4.213 1.00 94.69 78 PHE A O 1
ATOM 618 N N . CYS A 1 79 ? -8.973 0.561 3.428 1.00 95.31 79 CYS A N 1
ATOM 619 C CA . CYS A 1 79 ? -9.138 0.270 2.013 1.00 95.31 79 CYS A CA 1
ATOM 620 C C . CYS A 1 79 ? -7.886 0.738 1.261 1.00 95.31 79 CYS A C 1
ATOM 622 O O . CYS A 1 79 ? -7.542 1.922 1.272 1.00 95.31 79 CYS A O 1
ATOM 624 N N . TYR A 1 80 ? -7.177 -0.205 0.633 1.00 94.38 80 TYR A N 1
ATOM 625 C CA . TYR A 1 80 ? -6.027 0.128 -0.203 1.00 94.38 80 TYR A CA 1
ATOM 626 C C . TYR A 1 80 ? -6.511 0.771 -1.500 1.00 94.38 80 TYR A C 1
ATOM 628 O O . TYR A 1 80 ? -7.292 0.174 -2.242 1.00 94.38 80 TYR A O 1
ATOM 636 N N . THR A 1 81 ? -6.019 1.972 -1.778 1.00 91.25 81 THR A N 1
ATOM 637 C CA . THR A 1 81 ? -6.297 2.693 -3.018 1.00 91.25 81 THR A CA 1
ATOM 638 C C . THR A 1 81 ? -5.037 2.627 -3.890 1.00 91.25 81 THR A C 1
ATOM 640 O O . THR A 1 81 ? -3.986 3.104 -3.475 1.00 91.25 81 THR A O 1
ATOM 643 N N . GLN A 1 82 ? -5.042 1.975 -5.054 1.00 92.00 82 GLN A N 1
ATOM 644 C CA . GLN A 1 82 ? -6.172 1.335 -5.750 1.00 92.00 82 GLN A CA 1
ATOM 645 C C . GLN A 1 82 ? -5.859 -0.085 -6.243 1.00 92.00 82 GLN A C 1
ATOM 647 O O . GLN A 1 82 ? -4.739 -0.583 -6.119 1.00 92.00 82 GLN A O 1
ATOM 652 N N . LEU A 1 83 ? -6.875 -0.782 -6.764 1.00 94.38 83 LEU A N 1
ATOM 653 C CA . LEU A 1 83 ? -6.711 -2.154 -7.252 1.00 94.38 83 LEU A CA 1
ATOM 654 C C . LEU A 1 83 ? -5.980 -2.197 -8.600 1.00 94.38 83 LEU A C 1
ATOM 656 O O . LEU A 1 83 ? -5.069 -2.999 -8.766 1.00 94.38 83 LEU A O 1
ATOM 660 N N . THR A 1 84 ? -6.370 -1.354 -9.552 1.00 95.00 84 THR A N 1
ATOM 661 C CA . THR A 1 84 ? -5.822 -1.314 -10.916 1.00 95.00 84 THR A CA 1
ATOM 662 C C . THR A 1 84 ? -5.371 0.090 -11.248 1.00 95.00 84 THR A C 1
ATOM 664 O O . THR A 1 84 ? -6.029 1.035 -10.830 1.00 95.00 84 THR A O 1
ATOM 667 N N . ASP A 1 85 ? -4.323 0.221 -12.050 1.00 92.94 85 ASP A N 1
ATOM 668 C CA . ASP A 1 85 ? -4.027 1.498 -12.690 1.00 92.94 85 ASP A CA 1
ATOM 669 C C . ASP A 1 85 ? -5.221 1.951 -13.527 1.00 92.94 85 ASP A C 1
ATOM 671 O O . ASP A 1 85 ? -5.874 1.148 -14.205 1.00 92.94 85 ASP A O 1
ATOM 675 N N . ILE A 1 86 ? -5.471 3.250 -13.489 1.00 89.56 86 ILE A N 1
ATOM 676 C CA . ILE A 1 86 ? -6.347 3.951 -14.421 1.00 89.56 86 ILE A CA 1
ATOM 677 C C . ILE A 1 86 ? -5.490 4.945 -15.216 1.00 89.56 86 ILE A C 1
ATOM 679 O O . ILE A 1 86 ? -4.271 4.835 -15.192 1.00 89.56 86 ILE A O 1
ATOM 683 N N . GLU A 1 87 ? -6.117 5.872 -15.945 1.00 85.81 87 GLU A N 1
ATOM 684 C CA . GLU A 1 87 ? -5.491 6.821 -16.883 1.00 85.81 87 GLU A CA 1
ATOM 685 C C . GLU A 1 87 ? -4.070 7.290 -16.499 1.00 85.81 87 GLU A C 1
ATOM 687 O O . GLU A 1 87 ? -3.090 6.678 -16.919 1.00 85.81 87 GLU A O 1
ATOM 692 N N . GLN A 1 88 ? -3.933 8.380 -15.740 1.00 76.94 88 GLN A N 1
ATOM 693 C CA . GLN A 1 88 ? -2.636 8.868 -15.253 1.00 76.94 88 GLN A CA 1
ATOM 694 C C . GLN A 1 88 ? -2.325 8.360 -13.836 1.00 76.94 88 GLN A C 1
ATOM 696 O O . GLN A 1 88 ? -1.186 8.453 -13.376 1.00 76.94 88 GLN A O 1
ATOM 701 N N . GLU A 1 89 ? -3.312 7.791 -13.137 1.00 82.62 89 GLU A N 1
ATOM 702 C CA . GLU A 1 89 ? -3.116 7.217 -11.806 1.00 82.62 89 GLU A CA 1
ATOM 703 C C . GLU A 1 89 ? -2.621 5.772 -11.906 1.00 82.62 89 GLU A C 1
ATOM 705 O O . GLU A 1 89 ? -3.377 4.805 -12.008 1.00 82.62 89 GLU A O 1
ATOM 710 N N . VAL A 1 90 ? -1.301 5.640 -11.855 1.00 88.00 90 VAL A N 1
ATOM 711 C CA . VAL A 1 90 ? -0.571 4.375 -12.013 1.00 88.00 90 VAL A CA 1
ATOM 712 C C . VAL A 1 90 ? -0.104 3.784 -10.676 1.00 88.00 90 VAL A C 1
ATOM 714 O O . VAL A 1 90 ? 0.968 3.179 -10.562 1.00 88.00 90 VAL A O 1
ATOM 717 N N . ASN A 1 91 ? -0.920 3.976 -9.640 1.00 91.12 91 ASN A N 1
ATOM 718 C CA . ASN A 1 91 ? -0.690 3.528 -8.264 1.00 91.12 91 ASN A CA 1
ATOM 719 C C . ASN A 1 91 ? -1.547 2.307 -7.862 1.00 91.12 91 ASN A C 1
ATOM 721 O O . ASN A 1 91 ? -1.748 2.036 -6.676 1.00 91.12 91 ASN A O 1
ATOM 725 N N . GLY A 1 92 ? -2.064 1.564 -8.843 1.00 93.56 92 GLY A N 1
ATOM 726 C CA . GLY A 1 92 ? -2.753 0.302 -8.618 1.00 93.56 92 GLY A CA 1
ATOM 727 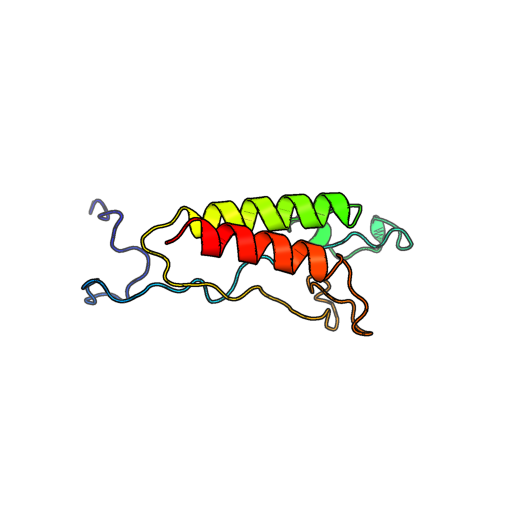C C . GLY A 1 92 ? -1.797 -0.842 -8.279 1.00 93.56 92 GLY A C 1
ATOM 728 O O . GLY A 1 92 ? -0.650 -0.865 -8.733 1.00 93.56 92 GLY A O 1
ATOM 729 N N . LEU A 1 93 ? -2.283 -1.840 -7.532 1.00 95.31 93 LEU A N 1
ATOM 730 C CA . LEU A 1 93 ? -1.573 -3.120 -7.339 1.00 95.31 93 LEU A CA 1
ATOM 731 C C . LEU A 1 93 ? -1.484 -3.943 -8.632 1.00 95.31 93 LEU A C 1
ATOM 733 O O . LEU A 1 93 ? -0.595 -4.785 -8.791 1.00 95.31 93 LEU A O 1
ATOM 737 N N . LEU A 1 94 ? -2.409 -3.699 -9.554 1.00 95.56 94 LEU A N 1
ATOM 738 C CA . LEU A 1 94 ? -2.434 -4.252 -10.895 1.00 95.56 94 LEU A CA 1
ATOM 739 C C . LEU A 1 94 ? -2.204 -3.136 -11.920 1.00 95.56 94 LEU A C 1
ATOM 741 O O . LEU A 1 94 ? -2.599 -1.995 -11.704 1.00 95.56 94 LEU A O 1
ATOM 745 N N . THR A 1 95 ? -1.619 -3.474 -13.064 1.00 93.75 95 THR A N 1
ATOM 746 C CA . THR A 1 95 ? -1.548 -2.577 -14.221 1.00 93.75 95 THR A CA 1
ATOM 747 C C . THR A 1 95 ? -2.936 -2.318 -14.817 1.00 93.75 95 THR A C 1
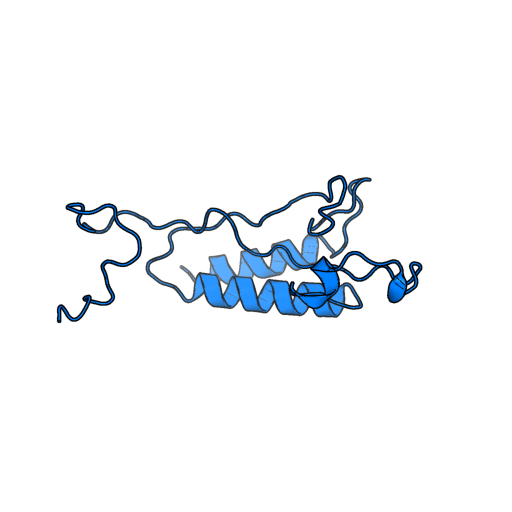ATOM 749 O O . THR A 1 95 ? -3.910 -2.981 -14.451 1.00 93.75 95 THR A O 1
A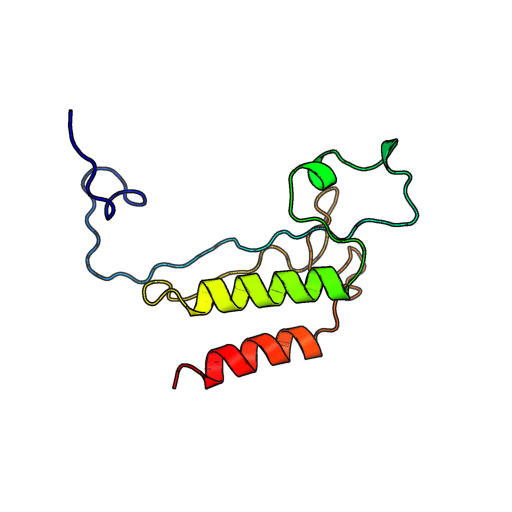TOM 752 N N . TYR A 1 96 ? -3.014 -1.410 -15.796 1.00 92.75 96 TYR A N 1
ATOM 753 C CA . TYR A 1 96 ? -4.241 -1.127 -16.555 1.00 92.75 96 TYR A CA 1
ATOM 754 C C . TYR A 1 96 ? -4.853 -2.409 -17.157 1.00 92.75 96 TYR A C 1
ATOM 756 O O . TYR A 1 96 ? -6.044 -2.683 -17.015 1.00 92.75 96 TYR A O 1
ATOM 764 N N . ASP A 1 97 ? -3.999 -3.281 -17.706 1.00 94.69 97 ASP A N 1
ATOM 765 C CA . ASP A 1 97 ? -4.366 -4.605 -18.236 1.00 94.69 97 ASP A CA 1
ATOM 766 C C . ASP A 1 97 ? -4.567 -5.681 -17.148 1.00 94.69 97 ASP A C 1
ATOM 768 O O . ASP A 1 97 ? -4.567 -6.879 -17.438 1.00 94.69 97 ASP A O 1
ATOM 772 N N . ARG A 1 98 ? -4.699 -5.281 -15.878 1.00 95.12 98 ARG A N 1
ATOM 773 C CA . ARG A 1 98 ? -4.894 -6.155 -14.709 1.00 95.12 98 ARG A CA 1
ATOM 774 C C . ARG A 1 98 ? -3.759 -7.158 -14.478 1.00 95.12 98 ARG A C 1
ATOM 776 O O . ARG A 1 98 ? -3.978 -8.214 -13.885 1.00 95.12 98 ARG A O 1
ATOM 783 N N . ARG A 1 99 ? -2.534 -6.844 -14.913 1.00 95.56 99 ARG A N 1
ATOM 784 C CA . ARG A 1 99 ? -1.351 -7.659 -14.595 1.00 95.56 99 ARG A CA 1
ATOM 785 C C . ARG A 1 99 ? -0.827 -7.272 -13.222 1.00 95.56 99 ARG A C 1
ATOM 787 O O . ARG A 1 99 ? -0.708 -6.091 -12.925 1.00 95.56 99 ARG A O 1
ATOM 794 N N . ALA A 1 100 ? -0.504 -8.247 -12.385 1.00 96.25 100 ALA A N 1
ATOM 795 C CA . ALA A 1 100 ? -0.051 -7.964 -11.030 1.00 96.25 100 ALA A CA 1
ATOM 796 C C . ALA A 1 100 ? 1.333 -7.293 -11.023 1.00 96.25 100 ALA A C 1
ATOM 798 O O . ALA A 1 100 ? 2.258 -7.785 -11.669 1.00 96.25 100 ALA A O 1
ATOM 799 N N . LYS A 1 101 ? 1.475 -6.177 -10.294 1.00 95.00 101 LYS A N 1
ATOM 800 C CA . LYS A 1 101 ? 2.776 -5.518 -10.072 1.00 95.00 101 LYS A CA 1
ATOM 801 C C . LYS A 1 101 ? 3.571 -6.178 -8.954 1.00 95.00 101 LYS A C 1
ATOM 803 O O . LYS A 1 101 ? 4.794 -6.129 -8.962 1.00 95.00 101 LYS A O 1
ATOM 808 N N . VAL A 1 102 ? 2.875 -6.796 -8.009 1.00 95.50 102 VAL A N 1
ATOM 809 C CA . VAL A 1 102 ? 3.412 -7.651 -6.945 1.00 95.50 102 VAL A CA 1
ATOM 810 C C . VAL A 1 102 ? 2.646 -8.967 -6.966 1.00 95.50 102 VAL A C 1
ATOM 812 O O . VAL A 1 102 ? 1.485 -8.982 -7.378 1.00 95.50 102 VAL A O 1
ATOM 815 N N . ALA A 1 103 ? 3.256 -10.075 -6.542 1.00 96.81 103 ALA A N 1
ATOM 816 C CA . ALA A 1 103 ? 2.556 -11.356 -6.553 1.00 96.81 103 ALA A CA 1
ATOM 817 C C . ALA A 1 103 ? 1.374 -11.325 -5.556 1.00 96.81 103 ALA A C 1
ATOM 819 O O . ALA A 1 103 ? 1.591 -11.020 -4.375 1.00 96.81 103 ALA A O 1
ATOM 820 N N . PRO A 1 104 ? 0.133 -11.640 -5.977 1.00 96.56 104 PRO A N 1
ATOM 821 C CA . PRO A 1 104 ? -1.030 -11.642 -5.088 1.00 96.56 104 PRO A CA 1
ATOM 822 C C . PRO A 1 104 ? -0.850 -12.530 -3.852 1.00 96.56 104 PRO A C 1
ATOM 824 O O . PRO A 1 104 ? -1.349 -12.207 -2.776 1.00 96.56 104 PRO A O 1
ATOM 827 N N . GLU A 1 105 ? -0.092 -13.618 -3.974 1.00 97.62 105 GLU A N 1
ATOM 828 C CA . GLU A 1 105 ? 0.205 -14.548 -2.887 1.00 97.62 105 GLU A CA 1
ATOM 829 C C . GLU A 1 105 ? 1.049 -13.892 -1.787 1.00 97.62 105 GLU A C 1
ATOM 831 O O . GLU A 1 105 ? 0.842 -14.181 -0.608 1.00 97.62 105 GLU A O 1
ATOM 836 N N . GLN A 1 106 ? 1.964 -12.987 -2.154 1.00 97.31 106 GLN A N 1
ATOM 837 C CA . GLN A 1 106 ? 2.782 -12.230 -1.202 1.00 97.31 106 GLN A CA 1
ATOM 838 C C . GLN A 1 106 ? 1.942 -11.195 -0.454 1.00 97.31 106 GLN A C 1
ATOM 840 O O . GLN A 1 106 ? 2.096 -11.038 0.756 1.00 97.31 106 GLN A O 1
ATOM 845 N N . VAL A 1 107 ? 1.015 -10.530 -1.151 1.00 96.06 107 VAL A N 1
ATOM 846 C CA . VAL A 1 107 ? 0.040 -9.637 -0.513 1.00 96.06 107 VAL A CA 1
ATOM 847 C C . VAL A 1 107 ? -0.824 -10.440 0.457 1.00 96.06 107 VAL A C 1
ATOM 849 O O . VAL A 1 107 ? -0.892 -10.103 1.634 1.00 96.06 107 VAL A O 1
ATOM 852 N N . ALA A 1 108 ? -1.414 -11.550 0.008 1.00 95.75 108 ALA A N 1
ATOM 853 C CA . ALA A 1 108 ? -2.241 -12.410 0.852 1.00 95.75 108 ALA A CA 1
ATOM 854 C C . ALA A 1 108 ? -1.494 -12.910 2.100 1.00 95.75 108 ALA A C 1
ATOM 856 O O . ALA A 1 108 ? -2.084 -12.983 3.175 1.00 95.75 108 ALA A O 1
ATOM 857 N N . GLU A 1 109 ? -0.204 -13.225 1.976 1.00 96.31 109 GLU A N 1
ATOM 858 C CA . GLU A 1 109 ? 0.637 -13.627 3.104 1.00 96.31 109 GLU A CA 1
ATOM 859 C C . GLU A 1 109 ? 0.819 -12.514 4.141 1.00 96.31 109 GLU A C 1
ATOM 861 O O . GLU A 1 109 ? 0.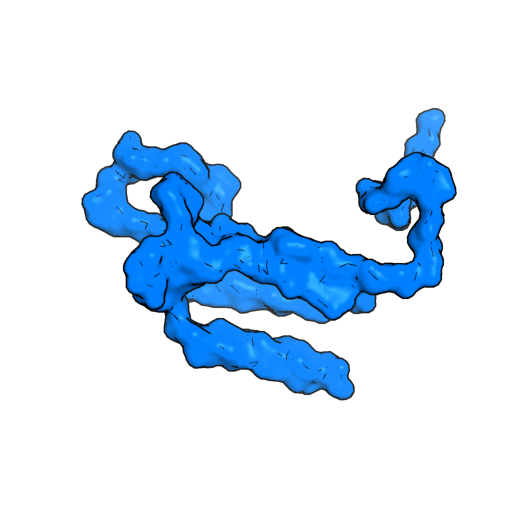730 -12.788 5.337 1.00 96.31 109 GLU A O 1
ATOM 866 N N . ILE A 1 110 ? 1.017 -11.264 3.707 1.00 95.62 110 ILE A N 1
ATOM 867 C CA . ILE A 1 110 ? 1.081 -10.107 4.614 1.00 95.62 110 ILE A CA 1
ATOM 868 C C . ILE A 1 110 ? -0.223 -10.000 5.407 1.00 95.62 110 ILE A C 1
ATOM 870 O O . ILE A 1 110 ? -0.189 -9.939 6.631 1.00 95.62 110 ILE A O 1
ATOM 874 N N . HIS A 1 111 ? -1.373 -10.050 4.730 1.00 94.25 111 HIS A N 1
ATOM 875 C CA . HIS A 1 111 ? -2.675 -9.955 5.399 1.00 94.25 111 HIS A CA 1
ATOM 876 C C . HIS A 1 111 ? -2.916 -11.112 6.368 1.00 94.25 111 HIS A C 1
ATOM 878 O O . HIS A 1 111 ? -3.300 -10.858 7.505 1.00 94.25 111 HIS A O 1
ATOM 884 N N . ARG A 1 112 ? -2.644 -12.365 5.972 1.00 93.88 112 ARG A N 1
ATOM 885 C CA . ARG A 1 112 ? -2.786 -13.530 6.867 1.00 93.88 112 ARG A CA 1
ATOM 886 C C . ARG A 1 112 ? -2.010 -13.339 8.166 1.00 93.88 112 ARG A C 1
ATOM 888 O O . ARG A 1 112 ? -2.594 -13.468 9.232 1.00 93.88 112 ARG A O 1
ATOM 895 N N . ARG A 1 113 ? -0.739 -12.935 8.081 1.00 89.44 113 ARG A N 1
ATOM 896 C CA . ARG A 1 113 ? 0.087 -12.679 9.272 1.00 89.44 113 ARG A CA 1
ATOM 897 C C . ARG A 1 113 ? -0.502 -11.600 10.171 1.00 89.44 113 ARG A C 1
ATOM 899 O O . ARG A 1 113 ? -0.481 -11.754 11.384 1.00 89.44 113 ARG A O 1
ATOM 906 N N . LEU A 1 114 ? -1.029 -10.521 9.596 1.00 84.06 114 LEU A N 1
ATOM 907 C CA . LEU A 1 114 ? -1.620 -9.430 10.373 1.00 84.06 114 LEU A CA 1
ATOM 908 C C . LEU A 1 114 ? -2.929 -9.839 11.061 1.00 84.06 114 LEU A C 1
ATOM 910 O O . LEU A 1 114 ? -3.182 -9.395 12.177 1.00 84.06 114 LEU A O 1
ATOM 914 N N . PHE A 1 115 ? -3.732 -10.707 10.438 1.00 71.25 115 PHE A N 1
ATOM 915 C CA . PHE A 1 115 ? -4.951 -11.245 11.050 1.00 71.25 115 PHE A CA 1
ATOM 916 C C . PHE A 1 115 ? -4.665 -12.350 12.078 1.00 71.25 115 PHE A C 1
ATOM 918 O O . PHE A 1 115 ? -5.353 -12.411 13.094 1.00 71.25 115 PHE A O 1
ATOM 925 N N . ASP A 1 116 ? -3.624 -13.160 11.875 1.00 67.88 116 ASP A N 1
ATOM 926 C CA . ASP A 1 116 ? -3.201 -14.195 12.829 1.00 67.88 116 ASP A CA 1
ATOM 927 C C . ASP A 1 116 ? -2.544 -13.602 14.094 1.00 67.88 116 ASP A C 1
ATOM 929 O O . ASP A 1 116 ? -2.565 -14.224 15.153 1.00 67.88 116 ASP A O 1
ATOM 933 N N . LEU A 1 117 ? -1.991 -12.385 14.016 1.00 55.03 117 LEU A N 1
ATOM 934 C CA . LEU A 1 117 ? -1.436 -11.644 15.161 1.00 55.03 117 LEU A CA 1
ATOM 935 C C . LEU A 1 117 ? -2.500 -10.901 15.996 1.00 55.03 117 LEU A C 1
ATOM 937 O O . LEU A 1 117 ? -2.161 -10.318 17.026 1.00 55.03 117 LEU A O 1
ATOM 941 N N . GLY A 1 118 ? -3.762 -10.897 15.554 1.00 52.59 118 GLY A N 1
ATOM 942 C CA . GLY A 1 118 ? -4.878 -10.183 16.189 1.00 52.59 118 GLY A CA 1
ATOM 943 C C . GLY A 1 118 ? -5.883 -11.066 16.941 1.00 52.59 118 GLY A C 1
ATOM 944 O O . GLY A 1 118 ? -6.966 -10.573 17.263 1.00 52.59 118 GLY A O 1
ATOM 945 N N . GLY A 1 119 ? -5.560 -12.346 17.172 1.00 42.25 119 GLY A N 1
ATOM 946 C CA . GLY A 1 119 ? -6.383 -13.320 17.910 1.00 42.25 119 GLY A CA 1
ATOM 947 C C . GLY A 1 119 ? -6.028 -13.446 19.386 1.00 42.25 119 GLY A C 1
ATOM 948 O O . GLY A 1 119 ? -4.820 -13.529 19.696 1.00 42.25 119 GLY A O 1
#

Foldseek 3Di:
DDDPDPQPPPDDPPDDDPLDAAEAAEDFLEAADDPPDDPVRADCCCVVHHYDPALVSSLVVVLVRLVVQLPDPRHPYYDYPDQEDDDNSRSHCAYNVRHGRYPVVSVVVSVVVSVVVVD

Sequence (119 aa):
GARLDRQQAVLVLGARYRGQPVMLTEVGGFLLIPQHVPAEERDMLYQFYGSFNNSEELLAQYRDLMEGIASLPFVAGFCYTQLTDIEQEVNGLLTYDRRAKVAPEQVAEIHRRLFDLGG

Radius of gyration: 17.62 Å; chains: 1; bounding box: 32×45×43 Å